Protein AF-A0A0F9EIT4-F1 (afdb_monomer)

Radius of gyration: 19.66 Å; Cα contacts (8 Å, |Δi|>4): 154; chains: 1; bounding box: 43×25×50 Å

Solvent-accessible surface area (backbone atoms only — not comparable to full-atom values): 7378 Å² total; per-residue (Å²): 103,79,48,79,44,71,57,51,81,89,47,45,63,63,52,50,52,56,45,39,74,76,37,73,87,58,81,82,74,60,67,91,39,22,34,28,38,33,44,77,91,39,80,77,47,73,48,62,52,83,81,71,63,56,52,66,72,93,77,68,91,81,77,49,70,63,61,50,51,54,53,50,54,50,53,51,60,76,45,63,90,47,58,58,42,36,37,49,40,50,65,91,41,62,66,59,53,51,46,44,34,67,76,69,66,39,73,62,50,84,48,92,74,30,30,40,29,69,50,76,58,136

pLDDT: mean 77.8, std 11.03, range [49.44, 94.0]

Organism: NCBI:txid412755

Mean predicted aligned error: 13.13 Å

Secondary structure (DSSP, 8-state):
-EEEEEPPGGGHHHHHHHHHHH-TTSPPP-TTTEEEEEETTEEEEEEE-----EEE----SS--HHHHHHHHHHHHHHTTT-SEEEEEEETT-HHHHHHHHHHS-PPEEEETTEEEEEEE--

Nearest PDB structures (foldseek):
  9f1c-assembly1_DC  TM=3.715E-01  e=1.553E-03  Homo sapiens
  6c9m-assembly2_D  TM=3.299E-01  e=1.657E-03  Homo sapiens
  2oh1-assembly3_C  TM=4.181E-01  e=1.235E-02  Listeria monocytogenes serotype 4b str. F2365
  4zbp-assembly2_C-2  TM=6.527E-01  e=2.599E-01  Arabidopsis thaliana
  1xeb-assembly6_F  TM=3.443E-01  e=1.406E-02  Pseudomonas aeruginosa

Sequence (122 aa):
MVSFRRIKPEEIKQASDKFTEKYPWASQPNWLGVVVKVKDGEILGLYDLQVRATIGNLVNFDNSPVTVCELAAHADSQLINYKEYEYIVPNQNPSMQRFLEKHYGLVGEEEVPHKIFVMKRD

Foldseek 3Di:
DKDKDQDDPVCQVVVQVVCCVVCVPDDDAPSVQKIFIDDPRDTPDIDRDPPQLEDEDPDDPVPDPVSSVVSVVVSCVVCVPPQKHKYWAFPVCVVVVVCCCPVVVWDWDDDPRTTMTMDGDD

Structure (mmCIF, N/CA/C/O backbone):
data_AF-A0A0F9EIT4-F1
#
_entry.id   AF-A0A0F9EIT4-F1
#
loop_
_atom_site.group_PDB
_atom_site.id
_atom_site.type_symbol
_atom_site.label_atom_id
_atom_site.label_alt_id
_atom_site.label_comp_id
_atom_site.label_asym_id
_atom_site.label_entity_id
_atom_site.label_seq_id
_atom_site.pdbx_PDB_ins_code
_atom_site.Cartn_x
_atom_site.Cartn_y
_atom_site.Cartn_z
_atom_site.occupancy
_atom_site.B_iso_or_equiv
_atom_site.auth_seq_id
_atom_site.auth_comp_id
_atom_site.auth_asym_id
_atom_site.auth_atom_id
_atom_site.pdbx_PDB_model_num
ATOM 1 N N . MET A 1 1 ? -25.239 -5.336 21.959 1.00 75.06 1 MET A N 1
ATOM 2 C CA . MET A 1 1 ? -25.054 -5.757 20.544 1.00 75.06 1 MET A CA 1
ATOM 3 C C . MET A 1 1 ? -23.572 -5.715 20.191 1.00 75.06 1 MET A C 1
ATOM 5 O O . MET A 1 1 ? -22.915 -4.753 20.573 1.00 75.06 1 MET A O 1
ATOM 9 N N . VAL A 1 2 ? -23.042 -6.744 19.516 1.00 82.06 2 VAL A N 1
ATOM 10 C CA . VAL A 1 2 ? -21.644 -6.770 19.038 1.00 82.06 2 VAL A CA 1
ATOM 11 C C . VAL A 1 2 ? -21.603 -6.287 17.590 1.00 82.06 2 VAL A C 1
ATOM 13 O O . VAL A 1 2 ? -22.366 -6.785 16.769 1.00 82.06 2 VAL A O 1
ATOM 16 N N . SER A 1 3 ? -20.713 -5.350 17.270 1.00 86.88 3 SER A N 1
ATOM 17 C CA . SER A 1 3 ? -20.525 -4.842 15.906 1.00 86.88 3 SER A CA 1
ATOM 18 C C . SER A 1 3 ? -19.052 -4.604 15.592 1.00 86.88 3 SER A C 1
ATOM 20 O O . SER A 1 3 ? -18.303 -4.160 16.464 1.00 86.88 3 SER A O 1
ATOM 22 N N . PHE A 1 4 ? -18.668 -4.825 14.337 1.00 89.31 4 PHE A N 1
ATOM 23 C CA . PHE A 1 4 ? -17.405 -4.350 13.776 1.00 89.31 4 PHE A CA 1
ATOM 24 C C . PHE A 1 4 ? -17.684 -3.128 12.914 1.00 89.31 4 PHE A C 1
ATOM 26 O O . PHE A 1 4 ? -18.604 -3.144 12.098 1.00 89.31 4 PHE A O 1
ATOM 33 N N . ARG A 1 5 ? -16.912 -2.063 13.102 1.00 90.75 5 ARG A N 1
ATOM 34 C CA . ARG A 1 5 ? -17.049 -0.834 12.313 1.00 90.75 5 ARG A CA 1
ATOM 35 C C . ARG A 1 5 ? -15.774 -0.015 12.363 1.00 90.75 5 ARG A C 1
ATOM 37 O O . ARG A 1 5 ? -14.955 -0.217 13.255 1.00 90.75 5 ARG A O 1
ATOM 44 N N . ARG A 1 6 ? -15.634 0.947 11.451 1.00 90.50 6 ARG A N 1
ATOM 45 C CA . ARG A 1 6 ? -14.573 1.953 11.562 1.00 90.50 6 ARG A CA 1
ATOM 46 C C . ARG A 1 6 ? -14.662 2.675 12.909 1.00 90.50 6 ARG A C 1
ATOM 48 O O . ARG A 1 6 ? -15.764 2.884 13.441 1.00 90.50 6 ARG A O 1
ATOM 55 N N . ILE A 1 7 ? -13.500 2.990 13.472 1.00 92.25 7 ILE A N 1
ATOM 56 C CA . ILE A 1 7 ? -13.413 3.802 14.683 1.00 92.25 7 ILE A CA 1
ATOM 57 C C . ILE A 1 7 ? -14.007 5.184 14.409 1.00 92.25 7 ILE A C 1
ATOM 59 O O . ILE A 1 7 ? -13.846 5.728 13.315 1.00 92.25 7 ILE A O 1
ATOM 63 N N . LYS A 1 8 ? -14.737 5.739 15.377 1.00 93.19 8 LYS A N 1
ATOM 64 C CA . LYS A 1 8 ? -15.222 7.115 15.266 1.00 93.19 8 LYS A CA 1
ATOM 65 C C . LYS A 1 8 ? -14.154 8.093 15.767 1.00 93.19 8 LYS A C 1
ATOM 67 O O . LYS A 1 8 ? -13.395 7.727 16.664 1.00 93.19 8 LYS A O 1
ATOM 72 N N . PRO A 1 9 ? -14.099 9.334 15.259 1.00 92.75 9 PRO A N 1
ATOM 73 C CA . PRO A 1 9 ? -13.115 10.320 15.707 1.00 92.75 9 PRO A CA 1
ATOM 74 C C . PRO A 1 9 ? -13.101 10.538 17.227 1.00 92.75 9 PRO A C 1
ATOM 76 O O . PRO A 1 9 ? -12.035 10.567 17.839 1.00 92.75 9 PRO A O 1
ATOM 79 N N . GLU A 1 10 ? -14.276 10.613 17.855 1.00 93.88 10 GLU A N 1
ATOM 80 C CA . GLU A 1 10 ? -14.430 10.807 19.300 1.00 93.88 10 GLU A CA 1
ATOM 81 C C . GLU A 1 10 ? -13.942 9.615 20.145 1.00 93.88 10 GLU A C 1
ATOM 83 O O . GLU A 1 10 ? -13.692 9.756 21.341 1.00 93.88 10 GLU A O 1
ATOM 88 N N . GLU A 1 11 ? -13.755 8.449 19.526 1.00 93.12 11 GLU A N 1
ATOM 89 C CA . GLU A 1 11 ? -13.308 7.212 20.172 1.00 93.12 11 GLU A CA 1
ATOM 90 C C . GLU A 1 11 ? -11.787 7.019 20.116 1.00 93.12 11 GLU A C 1
ATOM 92 O O . GLU A 1 11 ? -11.241 6.195 20.854 1.00 93.12 11 GLU A O 1
ATOM 97 N N . ILE A 1 12 ? -11.088 7.781 19.263 1.00 94.00 12 ILE A N 1
ATOM 98 C CA . ILE A 1 12 ? -9.649 7.620 19.005 1.00 94.00 12 ILE A CA 1
ATOM 99 C C . ILE A 1 12 ? -8.838 7.794 20.283 1.00 94.00 12 ILE A C 1
ATOM 101 O O . ILE A 1 12 ? -7.975 6.969 20.565 1.00 94.00 12 ILE A 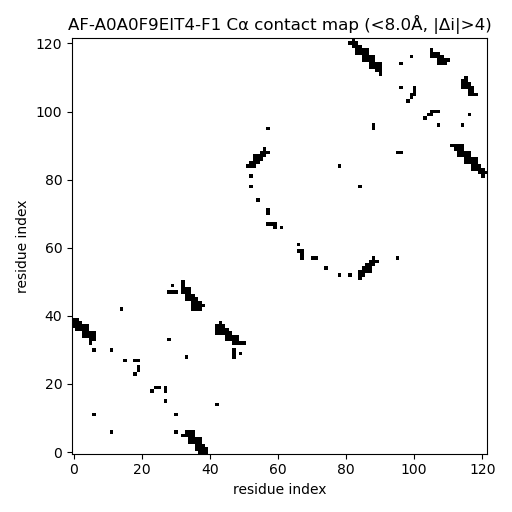O 1
ATOM 105 N N . LYS A 1 13 ? -9.129 8.823 21.089 1.00 93.94 13 LYS A N 1
ATOM 106 C CA . LYS A 1 13 ? -8.384 9.073 22.331 1.00 93.94 13 LYS A CA 1
ATOM 107 C C . LYS A 1 13 ? -8.482 7.880 23.284 1.00 93.94 13 LYS A C 1
ATOM 109 O O . LYS A 1 13 ? -7.466 7.367 23.732 1.00 93.94 13 LYS A O 1
ATOM 114 N N . GLN A 1 14 ? -9.697 7.381 23.517 1.00 92.38 14 GLN A N 1
ATOM 115 C CA . GLN A 1 14 ? -9.919 6.225 24.386 1.00 92.38 14 GLN A CA 1
ATOM 116 C C . GLN A 1 14 ? -9.213 4.966 23.857 1.00 92.38 14 GLN A C 1
ATOM 118 O O . GLN A 1 14 ? -8.646 4.201 24.636 1.00 92.38 14 GLN A O 1
ATOM 123 N N . ALA A 1 15 ? -9.251 4.730 22.543 1.00 91.94 15 ALA A N 1
ATOM 124 C CA . ALA A 1 15 ? -8.581 3.588 21.928 1.00 91.94 15 ALA A CA 1
ATOM 125 C C . ALA A 1 15 ? -7.048 3.712 21.993 1.00 91.94 15 ALA A C 1
ATOM 127 O O . ALA A 1 15 ? -6.377 2.721 22.268 1.00 91.94 15 ALA A O 1
ATOM 128 N N . SER A 1 16 ? -6.516 4.919 21.790 1.00 91.62 16 SER A N 1
ATOM 129 C CA . SER A 1 16 ? -5.095 5.267 21.896 1.00 91.62 16 SER A CA 1
ATOM 130 C C . SER A 1 16 ? -4.568 5.058 23.312 1.00 91.62 16 SER A C 1
ATOM 132 O O . SER A 1 16 ? -3.524 4.432 23.491 1.00 91.62 16 SER A O 1
ATOM 134 N N . ASP A 1 17 ? -5.304 5.516 24.325 1.00 93.38 17 ASP A N 1
ATOM 135 C CA . ASP A 1 17 ? -4.928 5.348 25.731 1.00 93.38 17 ASP A CA 1
ATOM 136 C C . ASP A 1 17 ? -4.873 3.853 26.091 1.00 93.38 17 ASP A C 1
ATOM 138 O O . ASP A 1 17 ? -3.843 3.367 26.558 1.00 93.38 17 ASP A O 1
ATOM 142 N N . LYS A 1 18 ? -5.923 3.087 25.749 1.00 90.44 18 LYS A N 1
ATOM 143 C CA . LYS A 1 18 ? -5.959 1.624 25.944 1.00 90.44 18 LYS A CA 1
ATOM 144 C C . LYS A 1 18 ? -4.847 0.892 25.182 1.00 90.44 18 LYS A C 1
ATOM 146 O O . LYS A 1 18 ? -4.304 -0.094 25.678 1.00 90.44 18 LYS A O 1
ATOM 151 N N . PHE A 1 19 ? -4.531 1.330 23.962 1.00 86.31 19 PHE A N 1
ATOM 152 C CA . PHE A 1 19 ? -3.465 0.745 23.146 1.00 86.31 19 PHE A CA 1
ATOM 153 C C . PHE A 1 19 ? -2.093 1.001 23.771 1.00 86.31 19 PHE A C 1
ATOM 155 O O . PHE A 1 19 ? -1.314 0.067 23.916 1.00 86.31 19 PHE A O 1
ATOM 162 N N . THR A 1 20 ? -1.831 2.237 24.194 1.00 88.31 20 THR A N 1
ATOM 163 C CA . THR A 1 20 ? -0.559 2.654 24.801 1.00 88.31 20 THR A CA 1
ATOM 164 C C . THR A 1 20 ? -0.345 2.002 26.160 1.00 88.31 20 THR A C 1
ATOM 166 O O . THR A 1 20 ? 0.754 1.548 26.452 1.00 88.31 20 THR A O 1
ATOM 169 N N . GLU A 1 21 ? -1.390 1.896 26.982 1.00 88.88 21 GLU A N 1
ATOM 170 C CA . GLU A 1 21 ? -1.324 1.191 28.265 1.00 88.88 21 GLU A CA 1
ATOM 171 C C . GLU A 1 21 ? -0.937 -0.283 28.071 1.00 88.88 21 GLU A C 1
ATOM 173 O O . GLU A 1 21 ? -0.080 -0.812 28.778 1.00 88.88 21 GLU A O 1
ATOM 178 N N . LYS A 1 22 ? -1.533 -0.944 27.072 1.00 82.31 22 LYS A N 1
ATOM 179 C CA . LYS A 1 22 ? -1.276 -2.359 26.786 1.00 82.31 22 LYS A CA 1
ATOM 180 C C . LYS A 1 22 ? 0.044 -2.598 26.041 1.00 82.31 22 LYS A C 1
ATOM 182 O O . LYS A 1 22 ? 0.676 -3.636 26.239 1.00 82.31 22 LYS A O 1
ATOM 187 N N . TYR A 1 23 ? 0.446 -1.663 25.183 1.00 81.19 23 TYR A N 1
ATOM 188 C CA . TYR A 1 23 ? 1.610 -1.748 24.298 1.00 81.19 23 TYR A CA 1
ATOM 189 C C . TYR A 1 23 ? 2.410 -0.429 24.309 1.00 81.19 23 TYR A C 1
ATOM 191 O O . TYR A 1 23 ? 2.487 0.254 23.287 1.00 81.19 23 TYR A O 1
ATOM 199 N N . PRO A 1 24 ? 3.054 -0.060 25.432 1.00 77.38 24 PRO A N 1
ATOM 200 C CA . PRO A 1 24 ? 3.713 1.248 25.585 1.00 77.38 24 PRO A CA 1
ATOM 201 C C . PRO A 1 24 ? 4.923 1.442 24.662 1.00 77.38 24 PRO A C 1
ATOM 203 O O . PRO A 1 24 ? 5.390 2.557 24.456 1.00 77.38 24 PRO A O 1
ATOM 206 N N . TRP A 1 25 ? 5.438 0.344 24.114 1.00 67.06 25 TRP A N 1
ATOM 207 C CA . TRP A 1 25 ? 6.569 0.289 23.193 1.00 67.06 25 TRP A CA 1
ATOM 208 C C . TRP A 1 25 ? 6.153 0.328 21.713 1.00 67.06 25 TRP A C 1
ATOM 210 O O . TRP A 1 25 ? 7.024 0.411 20.849 1.00 67.06 25 TRP A O 1
ATOM 220 N N . ALA A 1 26 ? 4.858 0.225 21.397 1.00 64.81 26 ALA A N 1
ATOM 221 C CA . ALA A 1 26 ? 4.374 0.142 20.022 1.00 64.81 26 ALA A CA 1
ATOM 222 C C . ALA A 1 26 ? 4.051 1.528 19.444 1.00 64.81 26 ALA A C 1
ATOM 224 O O . ALA A 1 26 ? 3.507 2.400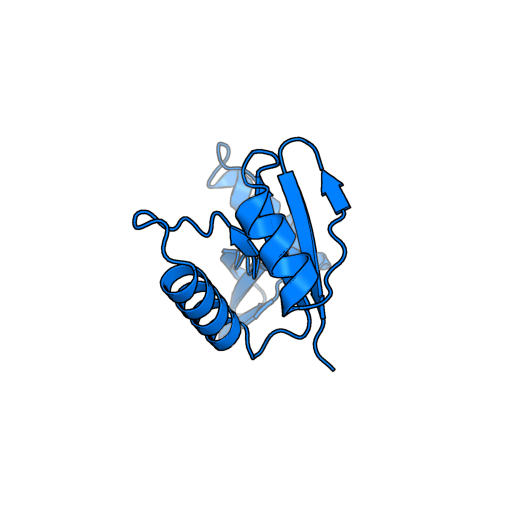 20.123 1.00 64.81 26 ALA A O 1
ATOM 225 N N . SER A 1 27 ? 4.342 1.720 18.156 1.00 80.94 27 SER A N 1
ATOM 226 C CA . SER A 1 27 ? 3.873 2.892 17.413 1.00 80.94 27 SER A CA 1
ATOM 227 C C . SER A 1 27 ? 2.347 2.892 17.312 1.00 80.94 27 SER A C 1
ATOM 229 O O . SER A 1 27 ? 1.723 1.836 17.190 1.00 80.94 27 SER A O 1
ATOM 231 N N . GLN A 1 28 ? 1.749 4.083 17.348 1.00 84.62 28 GLN A N 1
ATOM 232 C CA . GLN A 1 28 ? 0.301 4.232 17.223 1.00 84.62 28 GLN A CA 1
ATOM 233 C C . GLN A 1 28 ? -0.191 3.747 15.847 1.00 84.62 28 GLN A C 1
ATOM 235 O O . GLN A 1 28 ? 0.504 3.957 14.848 1.00 84.62 28 GLN A O 1
ATOM 240 N N . PRO A 1 29 ? -1.381 3.127 15.775 1.00 80.19 29 PRO A N 1
ATOM 241 C CA . PRO A 1 29 ? -1.967 2.698 14.512 1.00 80.19 29 PRO A CA 1
ATOM 242 C C . PRO A 1 29 ? -2.383 3.889 13.635 1.00 80.19 29 PRO A C 1
ATOM 244 O O . PRO A 1 29 ? -2.629 4.996 14.119 1.00 80.19 29 PRO A O 1
ATOM 247 N N . ASN A 1 30 ? -2.534 3.648 12.332 1.00 83.19 30 ASN A N 1
ATOM 248 C CA . ASN A 1 30 ? -3.150 4.593 11.411 1.00 83.19 30 ASN A CA 1
ATOM 249 C C . ASN A 1 30 ? -4.668 4.620 11.627 1.00 83.19 30 ASN A C 1
ATOM 251 O O . ASN A 1 30 ? -5.429 3.869 11.019 1.00 83.19 30 ASN A O 1
ATOM 255 N N . TRP A 1 31 ? -5.123 5.541 12.472 1.00 86.12 31 TRP A N 1
ATOM 256 C CA . TRP A 1 31 ? -6.526 5.663 12.871 1.00 86.12 31 TRP A CA 1
ATOM 257 C C . TRP A 1 31 ? -7.529 5.822 11.714 1.00 86.12 31 TRP A C 1
ATOM 259 O O . TRP A 1 31 ? -8.706 5.523 11.906 1.00 86.12 31 TRP A O 1
ATOM 269 N N . LEU A 1 32 ? -7.091 6.217 10.510 1.00 80.00 32 LEU A N 1
ATOM 270 C CA . LEU A 1 32 ? -7.948 6.314 9.319 1.00 80.00 32 LEU A CA 1
ATOM 271 C C . LEU A 1 32 ? -8.419 4.941 8.802 1.00 80.00 32 LEU A C 1
ATOM 273 O O . LEU A 1 32 ? -9.511 4.839 8.238 1.00 80.00 32 LEU A O 1
ATOM 277 N N . GLY A 1 33 ? -7.609 3.894 8.996 1.00 75.94 33 GLY A N 1
ATOM 278 C CA . GLY A 1 33 ? -7.877 2.513 8.571 1.00 75.94 33 GLY A CA 1
ATOM 279 C C . GLY A 1 33 ? -8.375 1.598 9.692 1.00 75.94 33 GLY A C 1
ATOM 280 O O . GLY A 1 33 ? -8.642 0.418 9.457 1.00 75.94 33 GLY A O 1
ATOM 281 N N . VAL A 1 34 ? -8.509 2.119 10.916 1.00 83.44 34 VAL A N 1
ATOM 282 C CA . VAL A 1 34 ? -8.803 1.300 12.094 1.00 83.44 34 VAL A CA 1
ATOM 283 C C . VAL A 1 34 ? -10.271 0.884 12.152 1.00 83.44 34 VAL A C 1
ATOM 285 O O . VAL A 1 34 ? -11.196 1.702 12.146 1.00 83.44 34 VAL A O 1
ATOM 288 N N . VAL A 1 35 ? -10.483 -0.420 12.295 1.00 86.50 35 VAL A N 1
ATOM 289 C CA . VAL A 1 35 ? -11.770 -1.037 12.608 1.00 86.50 35 VAL A CA 1
ATOM 290 C C . VAL A 1 35 ? -11.754 -1.504 14.056 1.00 86.50 35 VAL A C 1
ATOM 292 O O . VAL A 1 35 ? -10.816 -2.151 14.515 1.00 86.50 35 VAL A O 1
ATOM 295 N N . VAL A 1 36 ? -12.827 -1.200 14.778 1.00 90.56 36 VAL A N 1
ATOM 296 C CA . VAL A 1 36 ? -13.030 -1.569 16.178 1.00 90.56 36 VAL A CA 1
ATOM 297 C C . VAL A 1 36 ? -14.116 -2.626 16.318 1.00 90.56 36 VAL A C 1
ATOM 299 O O . VAL A 1 36 ? -15.140 -2.598 15.628 1.00 90.56 36 VAL A O 1
ATOM 302 N N . LYS A 1 37 ? -13.910 -3.544 17.263 1.00 91.69 37 LYS A N 1
ATOM 303 C CA . LYS A 1 37 ? -14.953 -4.422 17.795 1.00 91.69 37 LYS A CA 1
ATOM 304 C C . LYS A 1 37 ? -15.601 -3.726 18.983 1.00 91.69 37 LYS A C 1
ATOM 306 O O . LYS A 1 37 ? -14.938 -3.488 19.993 1.00 91.69 37 LYS A O 1
ATOM 311 N N . VAL A 1 38 ? -16.896 -3.456 18.876 1.00 91.62 38 VAL A N 1
ATOM 312 C CA . VAL A 1 38 ? -17.676 -2.786 19.921 1.00 91.62 38 VAL A CA 1
ATOM 313 C C . VAL A 1 38 ? -18.733 -3.730 20.462 1.00 91.62 38 VAL A C 1
ATOM 315 O O . VAL A 1 38 ? -19.416 -4.402 19.687 1.00 91.62 38 VAL A O 1
ATOM 318 N N . LYS A 1 39 ? -18.874 -3.776 21.785 1.00 90.44 39 LYS A N 1
ATOM 319 C CA . LYS A 1 39 ? -19.964 -4.470 22.468 1.00 90.44 39 LYS A CA 1
ATOM 320 C C . LYS A 1 39 ? -20.532 -3.544 23.533 1.00 90.44 39 LYS A C 1
ATOM 322 O O . LYS A 1 39 ? -19.789 -3.057 24.370 1.00 90.44 39 LYS A O 1
ATOM 327 N N . ASP A 1 40 ? -21.838 -3.304 23.464 1.00 90.75 40 ASP A N 1
ATOM 328 C CA . ASP A 1 40 ? -22.582 -2.540 24.477 1.00 90.75 40 ASP A CA 1
ATOM 329 C C . ASP A 1 40 ? -21.993 -1.135 24.737 1.00 90.75 40 ASP A C 1
ATOM 331 O O . ASP A 1 40 ? -21.992 -0.634 25.851 1.00 90.75 40 ASP A O 1
ATOM 335 N N . GLY A 1 41 ? -21.490 -0.494 23.674 1.00 85.69 41 GLY A N 1
ATOM 336 C CA . GLY A 1 41 ? -20.876 0.839 23.726 1.00 85.69 41 GLY A CA 1
ATOM 337 C C . GLY A 1 41 ? -19.371 0.842 24.006 1.00 85.69 41 GLY A C 1
ATOM 338 O O . GLY A 1 41 ? -18.734 1.874 23.830 1.00 85.69 41 GLY A O 1
ATOM 339 N N . GLU A 1 42 ? -18.774 -0.299 24.356 1.00 87.88 42 GLU A N 1
ATOM 340 C CA . GLU A 1 42 ? -17.356 -0.388 24.702 1.00 87.88 42 GLU A CA 1
ATOM 341 C C . GLU A 1 42 ? -16.496 -0.971 23.579 1.00 87.88 42 GLU A C 1
ATOM 343 O O . GLU A 1 42 ? -16.834 -1.986 22.963 1.00 87.88 42 GLU A O 1
ATOM 348 N N . ILE A 1 43 ? -15.329 -0.362 23.354 1.00 89.62 43 ILE A N 1
ATOM 349 C CA . ILE A 1 43 ? -14.292 -0.889 22.460 1.00 89.62 43 ILE A CA 1
ATOM 350 C C . ILE A 1 43 ? -13.573 -2.041 23.161 1.00 89.62 43 ILE A C 1
ATOM 352 O O . ILE A 1 43 ? -12.891 -1.836 24.171 1.00 89.62 43 ILE A O 1
ATOM 356 N N . LEU A 1 44 ? -13.705 -3.238 22.589 1.00 84.88 44 LEU A N 1
ATOM 357 C CA . LEU A 1 44 ? -13.083 -4.470 23.080 1.00 84.88 44 LEU A CA 1
ATOM 358 C C . LEU A 1 44 ? -11.772 -4.812 22.363 1.00 84.88 44 LEU A C 1
ATOM 360 O O . LEU A 1 44 ? -10.986 -5.618 22.855 1.00 84.88 44 LEU A O 1
ATOM 364 N N . GLY A 1 45 ? -11.551 -4.246 21.180 1.00 78.62 45 GLY A N 1
ATOM 365 C CA . GLY A 1 45 ? -10.365 -4.498 20.373 1.00 78.62 45 GLY A CA 1
ATOM 366 C C . GLY A 1 45 ? -10.401 -3.709 19.075 1.00 78.62 45 GLY A C 1
ATOM 367 O O . GLY A 1 45 ? -11.452 -3.204 18.677 1.00 78.62 45 GLY A O 1
ATOM 368 N N . LEU A 1 46 ? -9.248 -3.612 18.426 1.00 88.62 46 LEU A N 1
ATOM 369 C CA . LEU A 1 46 ? -9.071 -2.885 17.179 1.00 88.62 46 LEU A CA 1
ATOM 370 C C . LEU A 1 46 ? -8.125 -3.643 16.250 1.00 88.62 46 LEU A C 1
ATOM 372 O O . LEU A 1 46 ? -7.296 -4.423 16.719 1.00 88.62 46 LEU A O 1
ATOM 376 N N . TYR A 1 47 ? -8.242 -3.392 14.953 1.00 67.88 47 TYR A N 1
ATOM 377 C CA . TYR A 1 47 ? -7.202 -3.679 13.975 1.00 67.88 47 TYR A CA 1
ATOM 378 C C . TYR A 1 47 ? -7.058 -2.477 13.045 1.00 67.88 47 TYR A C 1
ATOM 380 O O . TYR A 1 47 ? -8.052 -1.858 12.675 1.00 67.88 47 TYR A O 1
ATOM 388 N N . ASP A 1 48 ? -5.822 -2.138 12.698 1.00 71.69 48 ASP A N 1
ATOM 389 C CA . ASP A 1 48 ? -5.512 -1.148 11.671 1.00 71.69 48 ASP A CA 1
ATOM 390 C C . ASP A 1 48 ? -5.401 -1.862 10.326 1.00 71.69 48 ASP A C 1
ATOM 392 O O . ASP A 1 48 ? -4.519 -2.703 10.141 1.00 71.69 48 ASP A O 1
ATOM 396 N N . LEU A 1 49 ? -6.318 -1.564 9.405 1.00 54.72 49 LEU A N 1
ATOM 397 C CA . LEU A 1 49 ? -6.212 -2.018 8.029 1.00 54.72 49 LEU A CA 1
ATOM 398 C C . LEU A 1 49 ? -5.567 -0.910 7.196 1.00 54.72 49 LEU A C 1
ATOM 400 O O . LEU A 1 49 ? -6.244 -0.035 6.651 1.00 54.72 49 LEU A O 1
ATOM 404 N N . GLN A 1 50 ? -4.248 -0.980 7.057 1.00 56.31 50 GLN A N 1
ATOM 405 C CA . GLN A 1 50 ? -3.524 -0.117 6.133 1.00 56.31 50 GLN A CA 1
ATOM 406 C C . GLN A 1 50 ? -3.686 -0.653 4.714 1.00 56.31 50 GLN A C 1
ATOM 408 O O . GLN A 1 50 ? -2.915 -1.491 4.254 1.00 56.31 50 GLN A O 1
ATOM 413 N N . VAL A 1 51 ? -4.704 -0.168 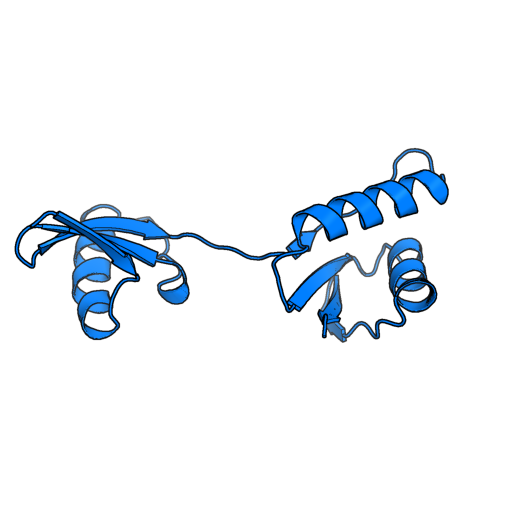4.006 1.00 52.50 51 VAL A N 1
ATOM 414 C CA . VAL A 1 51 ? -4.831 -0.413 2.568 1.00 52.50 51 VAL A CA 1
ATOM 415 C C . VAL A 1 51 ? -4.101 0.697 1.828 1.00 52.50 51 VAL A C 1
ATOM 417 O O . VAL A 1 51 ? -4.699 1.669 1.378 1.00 52.50 51 VAL A O 1
ATOM 420 N N . ARG A 1 52 ? -2.779 0.570 1.728 1.00 49.44 52 ARG A N 1
ATOM 421 C CA . ARG A 1 52 ? -2.037 1.246 0.668 1.00 49.44 52 ARG A CA 1
ATOM 422 C C . ARG A 1 52 ? -2.094 0.329 -0.542 1.00 49.44 52 ARG A C 1
ATOM 424 O O . ARG A 1 52 ? -1.431 -0.704 -0.564 1.00 49.44 52 ARG A O 1
ATOM 431 N N . ALA A 1 53 ? -2.918 0.675 -1.527 1.00 52.59 53 ALA A N 1
ATOM 432 C CA . ALA A 1 53 ? -2.807 0.089 -2.856 1.00 52.59 53 ALA A CA 1
ATOM 433 C C . ALA A 1 53 ? -1.545 0.670 -3.511 1.00 52.59 53 ALA A C 1
ATOM 435 O O . ALA A 1 53 ? -1.608 1.554 -4.357 1.00 52.59 53 ALA A O 1
ATOM 436 N N . THR A 1 54 ? -0.386 0.242 -3.024 1.00 53.12 54 THR A N 1
ATOM 437 C CA . THR A 1 54 ? 0.918 0.666 -3.523 1.00 53.12 54 THR A CA 1
ATOM 438 C C . THR A 1 54 ? 1.579 -0.527 -4.173 1.00 53.12 54 THR A C 1
ATOM 440 O O . THR A 1 54 ? 1.807 -1.545 -3.514 1.00 53.12 54 THR A O 1
ATOM 443 N N . ILE A 1 55 ? 1.928 -0.396 -5.445 1.00 55.72 55 ILE A N 1
ATOM 444 C CA . ILE A 1 55 ? 2.809 -1.352 -6.108 1.00 55.72 55 ILE A CA 1
ATOM 445 C C . ILE A 1 55 ? 4.237 -0.875 -5.837 1.00 55.72 55 ILE A C 1
ATOM 447 O O . ILE A 1 55 ? 4.732 0.061 -6.466 1.00 55.72 55 ILE A O 1
ATOM 451 N N . GLY A 1 56 ? 4.881 -1.489 -4.844 1.00 53.22 56 GLY A N 1
ATOM 452 C CA . GLY A 1 56 ? 6.295 -1.275 -4.542 1.00 53.22 56 GLY A CA 1
ATOM 453 C C . GLY A 1 56 ? 7.175 -2.315 -5.238 1.00 53.22 56 GLY A C 1
ATOM 454 O O . GLY A 1 56 ? 6.853 -3.499 -5.213 1.00 53.22 56 GLY A O 1
ATOM 455 N N . ASN A 1 57 ? 8.299 -1.876 -5.818 1.00 55.97 57 ASN A N 1
ATOM 456 C CA . ASN A 1 57 ? 9.359 -2.727 -6.385 1.00 55.97 57 ASN A CA 1
ATOM 457 C C . ASN A 1 57 ? 8.878 -3.797 -7.383 1.00 55.97 57 ASN A C 1
ATOM 459 O O . ASN A 1 57 ? 9.043 -4.996 -7.156 1.00 55.97 57 ASN A O 1
ATOM 463 N N . LEU A 1 58 ? 8.361 -3.372 -8.538 1.00 59.25 58 LEU A N 1
ATOM 464 C CA . LEU A 1 58 ? 8.185 -4.284 -9.670 1.00 59.25 58 LEU A CA 1
ATOM 465 C C . LEU A 1 58 ? 9.564 -4.558 -10.296 1.00 59.25 58 LEU A C 1
ATOM 467 O O . LEU A 1 58 ? 10.107 -3.745 -11.049 1.00 59.25 58 LEU A O 1
ATOM 471 N N . VAL A 1 59 ? 10.160 -5.684 -9.903 1.00 56.44 59 VAL A N 1
ATOM 472 C CA . VAL A 1 59 ? 11.477 -6.144 -10.355 1.00 56.44 59 VAL A CA 1
ATOM 473 C C . VAL A 1 59 ? 11.280 -7.296 -11.321 1.00 56.44 59 VAL A C 1
ATOM 475 O O . VAL A 1 59 ? 10.627 -8.284 -10.996 1.00 56.44 59 VAL A O 1
ATOM 478 N N . ASN A 1 60 ? 11.887 -7.181 -12.496 1.00 59.72 60 ASN A N 1
ATOM 479 C CA . ASN A 1 60 ? 12.033 -8.301 -13.401 1.00 59.72 60 ASN A CA 1
ATOM 480 C C . ASN A 1 60 ? 13.491 -8.790 -13.389 1.00 59.72 60 ASN A C 1
ATOM 482 O O . ASN A 1 60 ? 14.405 -8.010 -13.647 1.00 59.72 60 ASN A O 1
ATOM 486 N N . PHE A 1 61 ? 13.694 -10.078 -13.111 1.00 63.88 61 PHE A N 1
ATOM 487 C CA . PHE A 1 61 ? 15.007 -10.719 -13.062 1.00 63.88 61 PHE A CA 1
ATOM 488 C C . PHE A 1 61 ? 15.500 -11.243 -14.419 1.00 63.88 61 PHE A C 1
ATOM 490 O O . PHE A 1 61 ? 16.696 -11.474 -14.573 1.00 63.88 61 PHE A O 1
ATOM 497 N N . ASP A 1 62 ? 14.611 -11.428 -15.401 1.00 64.56 62 ASP A N 1
ATOM 498 C CA . ASP A 1 62 ? 14.940 -12.017 -16.709 1.00 64.56 62 ASP A CA 1
ATOM 499 C C . ASP A 1 62 ? 15.203 -10.968 -17.812 1.00 64.56 62 ASP A C 1
ATOM 501 O O . ASP A 1 62 ? 15.511 -11.321 -18.950 1.00 64.56 62 ASP A O 1
ATOM 505 N N . ASN A 1 63 ? 15.113 -9.672 -17.479 1.00 62.53 63 ASN A N 1
ATOM 506 C CA . ASN A 1 63 ? 15.221 -8.528 -18.399 1.00 62.53 63 ASN A CA 1
ATOM 507 C C . ASN A 1 63 ? 14.231 -8.537 -19.590 1.00 62.53 63 ASN A C 1
ATOM 509 O O . ASN A 1 63 ? 14.369 -7.731 -20.512 1.00 62.53 63 ASN A O 1
ATOM 513 N N . SER A 1 64 ? 13.210 -9.395 -19.580 1.00 71.19 64 SER A N 1
ATOM 514 C CA . SER A 1 64 ? 12.141 -9.448 -20.578 1.00 71.19 64 SER A CA 1
ATOM 515 C C . SER A 1 64 ? 11.135 -8.298 -20.409 1.00 71.19 64 SER A C 1
ATOM 517 O O . SER A 1 64 ? 10.521 -8.139 -19.349 1.00 71.19 64 SER A O 1
ATOM 519 N N . PRO A 1 65 ? 10.864 -7.504 -21.458 1.00 68.25 65 PRO A N 1
ATOM 520 C CA . PRO A 1 65 ? 9.794 -6.511 -21.407 1.00 68.25 65 PRO A CA 1
ATOM 521 C C . PRO A 1 65 ? 8.410 -7.163 -21.249 1.00 68.25 65 PRO A C 1
ATOM 523 O O . PRO A 1 65 ? 7.521 -6.556 -20.662 1.00 68.25 65 PRO A O 1
ATOM 526 N N . VAL A 1 66 ? 8.236 -8.406 -21.717 1.00 74.00 66 VAL A N 1
ATOM 527 C CA . VAL A 1 66 ? 6.970 -9.149 -21.600 1.00 74.00 66 VAL A CA 1
ATOM 528 C C . VAL A 1 66 ? 6.661 -9.453 -20.136 1.00 74.00 66 VAL A C 1
ATOM 530 O O . VAL A 1 66 ? 5.567 -9.146 -19.675 1.00 74.00 66 VAL A O 1
ATOM 533 N N . THR A 1 67 ? 7.649 -9.942 -19.383 1.00 69.88 67 THR A N 1
ATOM 534 C CA . THR A 1 67 ? 7.509 -10.239 -17.949 1.00 69.88 67 THR A CA 1
ATOM 535 C C . THR A 1 67 ? 7.130 -8.983 -17.154 1.00 69.88 67 THR A C 1
ATOM 537 O O . THR A 1 67 ? 6.301 -9.039 -16.250 1.00 69.88 67 THR A O 1
ATOM 540 N N . VAL A 1 68 ? 7.669 -7.812 -17.519 1.00 69.44 68 VAL A N 1
ATOM 541 C CA . VAL A 1 68 ? 7.288 -6.528 -16.898 1.00 69.44 68 VAL A CA 1
ATOM 542 C C . VAL A 1 68 ? 5.821 -6.183 -17.174 1.00 69.44 68 VAL A C 1
ATOM 544 O O . VAL A 1 68 ? 5.104 -5.808 -16.246 1.00 69.44 68 VAL A O 1
ATOM 547 N N . CYS A 1 69 ? 5.363 -6.337 -18.419 1.00 70.50 69 CYS A N 1
ATOM 548 C CA . CYS A 1 69 ? 3.972 -6.080 -18.793 1.00 70.50 69 CYS A CA 1
ATOM 549 C C . CYS A 1 69 ? 2.996 -7.015 -18.068 1.00 70.50 69 CYS A C 1
ATOM 551 O O . CYS A 1 69 ? 1.965 -6.559 -17.583 1.00 70.50 69 CYS A O 1
ATOM 553 N N . GLU A 1 70 ? 3.314 -8.307 -17.967 1.00 73.06 70 GLU A N 1
ATOM 554 C CA . GLU A 1 70 ? 2.466 -9.292 -17.284 1.00 73.06 70 GLU A CA 1
ATOM 555 C C . GLU A 1 70 ? 2.355 -9.009 -15.782 1.00 73.06 70 GLU A C 1
ATOM 557 O O . GLU A 1 70 ? 1.257 -9.048 -15.224 1.00 73.06 70 GLU A O 1
ATOM 562 N N . LEU A 1 71 ? 3.470 -8.657 -15.132 1.00 71.12 71 LEU A N 1
ATOM 563 C CA . LEU A 1 71 ? 3.481 -8.273 -13.719 1.00 71.12 71 LEU A CA 1
ATOM 564 C C . LEU A 1 71 ? 2.661 -7.000 -13.471 1.00 71.12 71 LEU A C 1
ATOM 566 O O . LEU A 1 71 ? 1.904 -6.942 -12.501 1.00 71.12 71 LEU A O 1
ATOM 570 N N . ALA A 1 72 ? 2.773 -6.003 -14.354 1.00 71.62 72 ALA A 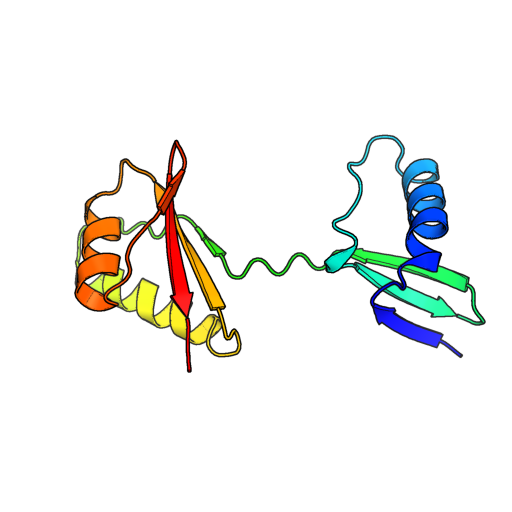N 1
ATOM 571 C CA . ALA A 1 72 ? 2.001 -4.767 -14.257 1.00 71.62 72 ALA A CA 1
ATOM 572 C C . ALA A 1 72 ? 0.499 -5.021 -14.468 1.00 71.62 72 ALA A C 1
ATOM 574 O O . ALA A 1 72 ? -0.311 -4.636 -13.628 1.00 71.62 72 ALA A O 1
ATOM 575 N N . ALA A 1 73 ? 0.129 -5.761 -15.518 1.00 74.06 73 ALA A N 1
ATOM 576 C CA . ALA A 1 73 ? -1.259 -6.123 -15.804 1.00 74.06 73 ALA A CA 1
ATOM 577 C C . ALA A 1 73 ? -1.891 -6.961 -14.67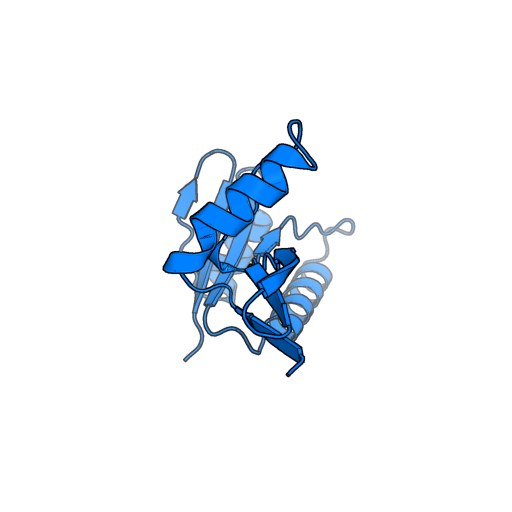9 1.00 74.06 73 ALA A C 1
ATOM 579 O O . ALA A 1 73 ? -3.053 -6.759 -14.316 1.00 74.06 73 ALA A O 1
ATOM 580 N N . HIS A 1 74 ? -1.131 -7.886 -14.087 1.00 71.88 74 HIS A N 1
ATOM 581 C CA . HIS A 1 74 ? -1.607 -8.640 -12.936 1.00 71.88 74 HIS A CA 1
ATOM 582 C C . HIS A 1 74 ? -1.836 -7.727 -11.726 1.00 71.88 74 HIS A C 1
ATOM 584 O O . HIS A 1 74 ? -2.915 -7.778 -11.133 1.00 71.88 74 HIS A O 1
ATOM 590 N N . ALA A 1 75 ? -0.878 -6.860 -11.386 1.00 68.81 75 ALA A N 1
ATOM 591 C CA . ALA A 1 75 ? -1.024 -5.921 -10.277 1.00 68.81 75 ALA A CA 1
ATOM 592 C C . ALA A 1 75 ? -2.236 -4.987 -10.475 1.00 68.81 75 ALA A C 1
ATOM 594 O O . ALA A 1 75 ? -3.046 -4.810 -9.565 1.00 68.81 75 ALA A O 1
ATOM 595 N N . ASP A 1 76 ? -2.446 -4.507 -11.698 1.00 71.12 76 ASP A N 1
ATOM 596 C CA . ASP A 1 76 ? -3.602 -3.696 -12.084 1.00 71.12 76 ASP A CA 1
ATOM 597 C C . ASP A 1 76 ? -4.938 -4.412 -11.903 1.00 71.12 76 ASP A C 1
ATOM 599 O O . ASP A 1 76 ? -5.934 -3.772 -11.550 1.00 71.12 76 ASP A O 1
ATOM 603 N N . SER A 1 77 ? -4.977 -5.725 -12.154 1.00 72.25 77 SER A N 1
ATOM 604 C CA . SER A 1 77 ? -6.177 -6.542 -11.954 1.00 72.25 77 SER A CA 1
ATOM 605 C C . SER A 1 77 ? -6.535 -6.677 -10.474 1.00 72.25 77 SER A C 1
ATOM 607 O O . SER A 1 77 ? -7.712 -6.650 -10.121 1.00 72.25 77 SER A O 1
ATOM 609 N N . GLN A 1 78 ? -5.532 -6.758 -9.592 1.00 71.88 78 GLN A N 1
ATOM 610 C CA . GLN A 1 78 ? -5.748 -6.833 -8.143 1.00 71.88 78 GLN A CA 1
ATOM 611 C C . GLN A 1 78 ? -6.242 -5.500 -7.578 1.00 71.88 78 GLN A C 1
ATOM 613 O O . GLN A 1 78 ? -6.975 -5.465 -6.588 1.00 71.88 78 GLN A O 1
ATOM 618 N N . LEU A 1 79 ? -5.873 -4.401 -8.237 1.00 70.44 79 LEU A N 1
ATOM 619 C CA . LEU A 1 79 ? -6.246 -3.051 -7.842 1.00 70.44 79 LEU A CA 1
ATOM 620 C C . LEU A 1 79 ? -7.472 -2.514 -8.595 1.00 70.44 79 LEU A C 1
ATOM 622 O O . LEU A 1 79 ? -7.792 -1.334 -8.488 1.00 70.44 79 LEU A O 1
ATOM 626 N N . ILE A 1 80 ? -8.213 -3.373 -9.304 1.00 70.69 80 ILE A N 1
ATOM 627 C CA . ILE A 1 80 ? -9.338 -2.943 -10.147 1.00 70.69 80 ILE A CA 1
ATOM 628 C C . ILE A 1 80 ? -10.468 -2.238 -9.400 1.00 70.69 80 ILE A C 1
ATOM 630 O O . ILE A 1 80 ? -11.147 -1.392 -9.972 1.00 70.69 80 ILE A O 1
ATOM 634 N N . ASN A 1 81 ? -10.639 -2.547 -8.116 1.00 72.06 81 ASN A N 1
ATOM 635 C CA . ASN A 1 81 ? -11.671 -1.942 -7.278 1.00 72.06 81 ASN A CA 1
ATOM 636 C C . ASN A 1 81 ? -11.247 -0.591 -6.670 1.00 72.06 81 ASN A C 1
ATOM 638 O O . ASN A 1 81 ? -12.044 0.030 -5.965 1.00 72.06 81 ASN A O 1
ATOM 642 N N . TYR A 1 82 ? -10.012 -0.138 -6.909 1.00 69.81 82 TYR A N 1
ATOM 643 C CA . TYR A 1 82 ? -9.516 1.151 -6.436 1.00 69.81 82 TYR A CA 1
ATOM 644 C C . TYR A 1 82 ? -9.641 2.194 -7.546 1.00 69.81 82 TYR A C 1
ATOM 646 O O . TYR A 1 82 ? -9.200 1.982 -8.674 1.00 69.81 82 TYR A O 1
ATOM 654 N N . LYS A 1 83 ? -10.229 3.347 -7.205 1.00 76.62 83 LYS A N 1
ATOM 655 C CA . LYS A 1 83 ? -10.314 4.509 -8.107 1.00 76.62 83 LYS A CA 1
ATOM 656 C C . LYS A 1 83 ? -8.950 5.152 -8.365 1.00 76.62 83 LYS A C 1
ATOM 658 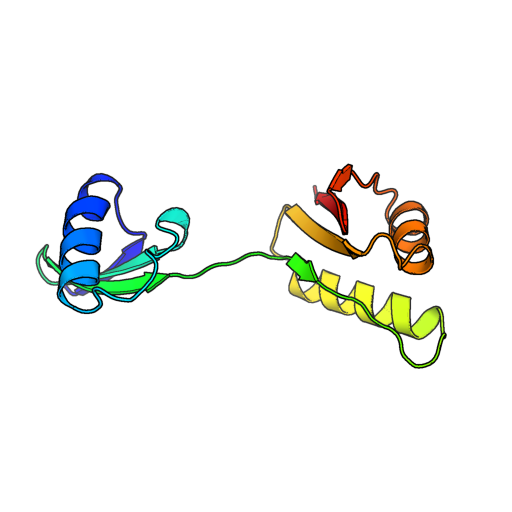O O . LYS A 1 83 ? -8.756 5.795 -9.391 1.00 76.62 83 LYS A O 1
ATOM 663 N N . GLU A 1 84 ? -8.029 4.977 -7.423 1.00 77.38 84 GLU A N 1
ATOM 664 C CA . GLU A 1 84 ? -6.687 5.543 -7.453 1.00 77.38 84 GLU A CA 1
ATOM 665 C C . GLU A 1 84 ? -5.700 4.583 -6.779 1.00 77.38 84 GLU A C 1
ATOM 667 O O . GLU A 1 84 ? -6.035 3.976 -5.756 1.00 77.38 84 GLU A O 1
ATOM 672 N N . TYR A 1 85 ? -4.509 4.429 -7.357 1.00 75.81 85 TYR A N 1
ATOM 673 C CA . TYR A 1 85 ? -3.394 3.697 -6.752 1.00 75.81 85 TYR A CA 1
ATOM 674 C C . TYR A 1 85 ? -2.041 4.225 -7.238 1.00 75.81 85 TYR A C 1
ATOM 676 O O . TYR A 1 85 ? -1.950 4.900 -8.263 1.00 75.81 85 TYR A O 1
ATOM 684 N N . GLU A 1 86 ? -0.982 3.902 -6.497 1.00 80.38 86 GLU A N 1
ATOM 685 C CA . GLU A 1 86 ? 0.357 4.456 -6.708 1.00 80.38 86 GLU A CA 1
ATOM 686 C C . GLU A 1 86 ? 1.366 3.367 -7.087 1.00 80.38 86 GLU A C 1
ATOM 688 O O . GLU A 1 86 ? 1.432 2.303 -6.461 1.00 80.38 86 GLU A O 1
ATOM 693 N N . TYR A 1 87 ? 2.220 3.663 -8.066 1.00 76.69 87 TYR A N 1
ATOM 694 C CA . TYR A 1 87 ? 3.489 2.963 -8.247 1.00 76.69 87 TYR A CA 1
ATOM 695 C C . TYR A 1 87 ? 4.601 3.768 -7.590 1.00 76.69 87 TYR A C 1
ATOM 697 O O . TYR A 1 87 ? 4.838 4.920 -7.954 1.00 76.69 87 TYR A O 1
ATOM 705 N N . ILE A 1 88 ? 5.332 3.139 -6.672 1.00 78.00 88 ILE A N 1
ATOM 706 C CA . ILE A 1 88 ? 6.509 3.736 -6.037 1.00 78.00 88 ILE A CA 1
ATOM 707 C C . ILE A 1 88 ? 7.739 3.106 -6.688 1.00 78.00 88 ILE A C 1
ATOM 709 O O . ILE A 1 88 ? 8.055 1.936 -6.452 1.00 78.00 88 ILE A O 1
ATOM 713 N N . VAL A 1 89 ? 8.422 3.867 -7.545 1.00 72.75 89 VAL A N 1
ATOM 714 C CA . VAL A 1 89 ? 9.518 3.361 -8.381 1.00 72.75 89 VAL A CA 1
ATOM 715 C C . VAL A 1 89 ? 10.839 3.998 -7.952 1.00 72.75 89 VAL A C 1
ATOM 717 O O . VAL A 1 89 ? 10.954 5.217 -7.998 1.00 72.75 89 VAL A O 1
ATOM 720 N N . PRO A 1 90 ? 11.878 3.230 -7.580 1.00 73.12 90 PRO A N 1
ATOM 721 C CA . PRO A 1 90 ? 13.189 3.799 -7.264 1.00 73.12 90 PRO A CA 1
ATOM 722 C C . PRO A 1 90 ? 13.759 4.647 -8.411 1.00 73.12 90 PRO A C 1
ATOM 724 O O . PRO A 1 90 ? 13.646 4.267 -9.580 1.00 73.12 90 PRO A O 1
ATOM 727 N N . ASN A 1 91 ? 14.462 5.741 -8.091 1.00 77.06 91 ASN A N 1
ATOM 728 C CA . ASN A 1 91 ? 15.126 6.589 -9.098 1.00 77.06 91 ASN A CA 1
ATOM 729 C C . ASN A 1 91 ? 16.161 5.826 -9.941 1.00 77.06 91 ASN A C 1
ATOM 731 O O . ASN A 1 91 ? 16.446 6.179 -11.082 1.00 77.06 91 ASN A O 1
ATOM 735 N N . GLN A 1 92 ? 16.680 4.726 -9.398 1.00 75.00 92 GLN A N 1
ATOM 736 C CA . GLN A 1 92 ? 17.639 3.839 -10.053 1.00 75.00 92 GLN A CA 1
ATOM 737 C C . GLN A 1 92 ? 16.995 2.867 -11.059 1.00 75.00 92 GLN A C 1
ATOM 739 O O . GLN A 1 92 ? 17.718 2.123 -11.717 1.00 75.00 92 GLN A O 1
ATOM 744 N N . ASN A 1 93 ? 15.663 2.863 -11.212 1.00 69.50 93 ASN A N 1
ATOM 745 C CA . ASN A 1 93 ? 14.949 2.015 -12.172 1.00 69.50 93 ASN A CA 1
ATOM 746 C C . ASN A 1 93 ? 14.309 2.841 -13.310 1.00 69.50 93 ASN A C 1
ATOM 748 O O . ASN A 1 93 ? 13.082 2.897 -13.435 1.00 69.50 93 ASN A O 1
ATOM 752 N N . PRO A 1 94 ? 15.114 3.466 -14.194 1.00 78.81 94 PRO A N 1
ATOM 753 C CA . PRO A 1 94 ? 14.596 4.283 -15.291 1.00 78.81 94 PRO A CA 1
ATOM 754 C C . PRO A 1 94 ? 13.837 3.456 -16.340 1.00 78.81 94 PRO A C 1
ATOM 756 O O . PRO A 1 94 ? 13.099 4.012 -17.149 1.00 78.81 94 PRO A O 1
ATOM 759 N N . SER A 1 95 ? 14.017 2.130 -16.359 1.00 75.19 95 SER A N 1
ATOM 760 C CA . SER A 1 95 ? 13.271 1.236 -17.248 1.00 75.19 95 SER A CA 1
ATOM 761 C C . SER A 1 95 ? 11.788 1.204 -16.878 1.00 75.19 95 SER A C 1
ATOM 763 O O . SER A 1 95 ? 10.941 1.475 -17.728 1.00 75.19 95 SER A O 1
ATOM 765 N N . MET A 1 96 ? 11.483 0.969 -15.597 1.00 74.88 96 MET A N 1
ATOM 766 C CA . MET A 1 96 ? 10.111 0.971 -15.090 1.00 74.88 96 MET A CA 1
ATOM 767 C C . MET A 1 96 ? 9.463 2.355 -15.197 1.00 74.88 96 MET A C 1
ATOM 769 O O . MET A 1 96 ? 8.324 2.461 -15.636 1.00 74.88 96 MET A O 1
ATOM 773 N N . GLN A 1 97 ? 10.201 3.424 -14.878 1.00 81.56 97 GLN A N 1
ATOM 774 C CA . GLN A 1 97 ? 9.691 4.793 -15.027 1.00 81.56 97 GLN A CA 1
ATOM 775 C C . GLN A 1 97 ? 9.241 5.070 -16.468 1.00 81.56 97 GLN A C 1
ATOM 777 O O . GLN A 1 97 ? 8.104 5.472 -16.696 1.00 81.56 97 GLN A O 1
ATOM 782 N N . ARG A 1 98 ? 10.088 4.747 -17.456 1.00 85.62 98 ARG A N 1
ATOM 783 C CA . ARG A 1 98 ? 9.738 4.898 -18.877 1.00 85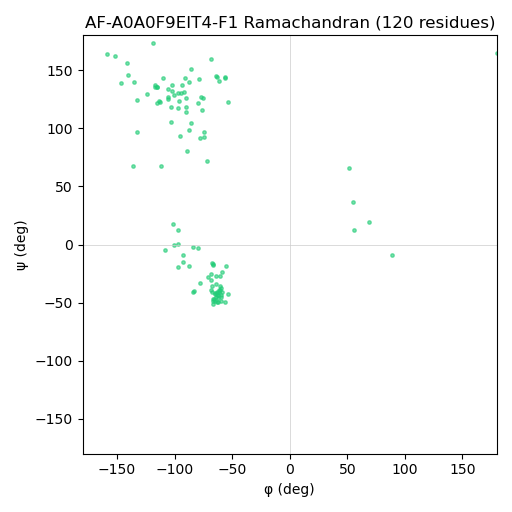.62 98 ARG A CA 1
ATOM 784 C C . ARG A 1 98 ? 8.579 4.005 -19.305 1.00 85.62 98 ARG A C 1
ATOM 786 O O . ARG A 1 98 ? 7.837 4.386 -20.205 1.00 85.62 98 ARG A O 1
ATOM 793 N N . PHE A 1 99 ? 8.453 2.810 -18.728 1.00 83.75 99 PHE A N 1
ATOM 794 C CA . PHE A 1 99 ? 7.324 1.927 -19.005 1.00 83.75 99 PHE A CA 1
ATOM 795 C C . PHE A 1 99 ? 6.010 2.568 -18.545 1.00 83.75 99 PHE A C 1
ATOM 797 O O . PHE A 1 99 ? 5.093 2.678 -19.353 1.00 83.75 99 PHE A O 1
ATOM 804 N N . LEU A 1 100 ? 5.948 3.072 -17.308 1.00 82.38 100 LEU A N 1
ATOM 805 C CA . LEU A 1 100 ? 4.751 3.727 -16.773 1.00 82.38 100 LEU A CA 1
ATOM 806 C C . LEU A 1 100 ? 4.385 4.999 -17.553 1.00 82.38 100 LEU A C 1
ATOM 808 O O . LEU A 1 100 ? 3.221 5.206 -17.889 1.00 82.38 100 LEU A O 1
ATOM 812 N N . GLU A 1 101 ? 5.387 5.800 -17.921 1.00 89.00 101 GLU A N 1
ATOM 813 C CA . GLU A 1 101 ? 5.203 7.010 -18.731 1.00 89.00 101 GLU A CA 1
ATOM 814 C C . GLU A 1 101 ? 4.654 6.691 -20.129 1.00 89.00 101 GLU A C 1
ATOM 816 O O . GLU A 1 101 ? 3.748 7.364 -20.612 1.00 89.00 101 GLU A O 1
ATOM 821 N N . LYS A 1 102 ? 5.174 5.653 -20.798 1.00 86.69 102 LYS A N 1
ATOM 822 C CA . LYS A 1 102 ? 4.794 5.333 -22.185 1.00 86.69 102 LYS A CA 1
ATOM 823 C C . LYS A 1 102 ? 3.528 4.499 -22.301 1.00 86.69 102 LYS A C 1
ATOM 825 O O . LYS A 1 102 ? 2.760 4.706 -23.234 1.00 86.69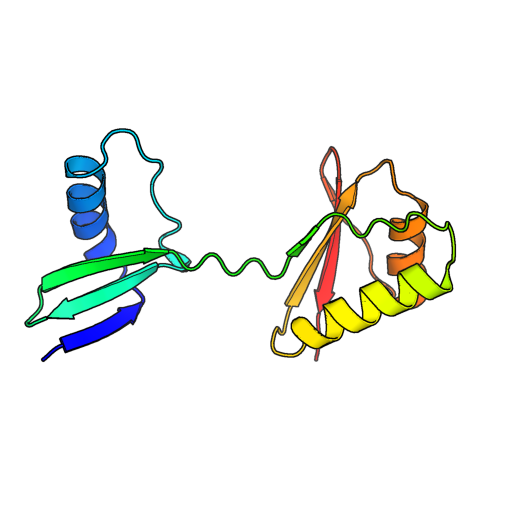 102 LYS A O 1
ATOM 830 N N . HIS A 1 103 ? 3.359 3.512 -21.427 1.00 81.94 103 HIS A N 1
ATOM 831 C CA . HIS A 1 103 ? 2.265 2.551 -21.528 1.00 81.94 103 HIS A CA 1
ATOM 832 C C . HIS A 1 103 ? 0.976 3.100 -20.918 1.00 81.94 103 HIS A C 1
ATOM 834 O O . HIS A 1 103 ? -0.092 2.926 -21.496 1.00 81.94 103 HIS A O 1
ATOM 840 N N . TYR A 1 104 ? 1.090 3.805 -19.791 1.00 80.12 104 TYR A N 1
ATOM 841 C CA . TYR A 1 104 ? -0.055 4.338 -19.054 1.00 80.12 104 TYR A CA 1
ATOM 842 C C . TYR A 1 104 ? -0.196 5.863 -19.156 1.00 80.12 104 TYR A C 1
ATOM 844 O O . TYR A 1 104 ? -1.170 6.414 -18.654 1.00 80.12 104 TYR A O 1
ATOM 852 N N . GLY A 1 105 ? 0.753 6.564 -19.790 1.00 87.56 105 GLY A N 1
ATOM 853 C CA . GLY A 1 105 ? 0.703 8.025 -19.919 1.00 87.56 105 GLY A CA 1
ATOM 854 C C . GLY A 1 105 ? 0.898 8.769 -18.594 1.00 87.56 105 GLY A C 1
ATOM 855 O O . GLY A 1 105 ? 0.505 9.929 -18.486 1.00 87.56 105 GLY A O 1
ATOM 856 N N . LEU A 1 106 ? 1.461 8.110 -17.575 1.00 87.31 106 LEU A N 1
ATOM 857 C CA . LEU A 1 106 ? 1.588 8.679 -16.234 1.00 87.31 106 LEU A CA 1
ATOM 858 C C . LEU A 1 106 ? 2.755 9.665 -16.156 1.00 87.31 106 LEU A C 1
ATOM 860 O O . LEU A 1 106 ? 3.830 9.420 -16.700 1.00 87.31 106 LEU A O 1
ATOM 864 N N . VAL A 1 107 ? 2.568 10.751 -15.407 1.00 88.38 107 V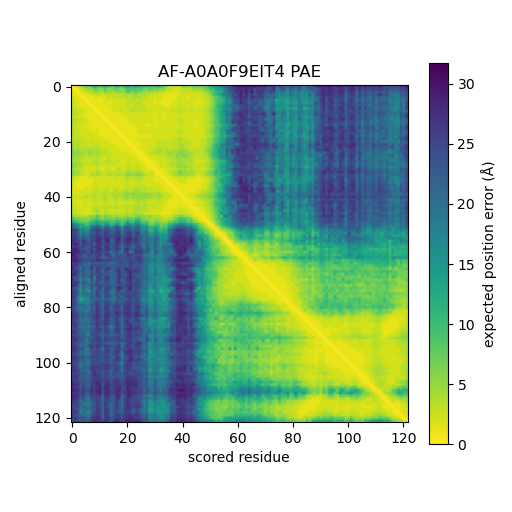AL A N 1
ATOM 865 C CA . VAL A 1 107 ? 3.641 11.683 -15.042 1.00 88.38 107 VAL A CA 1
ATOM 866 C C . VAL A 1 107 ? 4.022 11.396 -13.599 1.00 88.38 107 VAL A C 1
ATOM 868 O O . VAL A 1 107 ? 3.178 11.488 -12.713 1.00 88.38 107 VAL A O 1
ATOM 871 N N . GLY A 1 108 ? 5.272 10.997 -13.370 1.00 84.38 108 GLY A N 1
ATOM 872 C CA . GLY A 1 108 ? 5.736 10.707 -12.017 1.00 84.38 108 GLY A CA 1
ATOM 873 C C . GLY A 1 108 ? 6.263 11.950 -11.304 1.00 84.38 108 GLY A C 1
ATOM 874 O O . GLY A 1 108 ? 6.987 12.747 -11.904 1.00 84.38 108 GLY A O 1
ATOM 875 N N . GLU A 1 109 ? 5.945 12.069 -10.023 1.00 86.25 109 GLU A N 1
ATOM 876 C CA . GLU A 1 109 ? 6.430 13.108 -9.115 1.00 86.25 109 GLU A CA 1
ATOM 877 C C . GLU A 1 109 ? 7.698 12.607 -8.404 1.00 86.25 109 GLU A C 1
ATOM 879 O O . GLU A 1 109 ? 7.753 11.466 -7.939 1.00 86.25 109 GLU A O 1
ATOM 884 N N . GLU A 1 110 ? 8.763 13.415 -8.390 1.00 77.75 110 GLU A N 1
ATOM 885 C CA . GLU A 1 110 ? 10.043 13.021 -7.791 1.00 77.75 110 GLU A CA 1
ATOM 886 C C . GLU A 1 110 ? 10.008 13.181 -6.263 1.00 77.75 110 GLU A C 1
ATOM 888 O O . GLU A 1 110 ? 9.833 14.283 -5.751 1.00 77.75 110 GLU A O 1
ATOM 893 N N . GLU A 1 111 ? 10.247 12.087 -5.538 1.00 72.31 111 GLU A N 1
ATOM 894 C CA . GLU A 1 111 ? 10.368 12.053 -4.079 1.00 72.31 111 GLU A CA 1
ATOM 895 C C . GLU A 1 111 ? 11.608 11.253 -3.676 1.00 72.31 111 GLU A C 1
ATOM 897 O O . GLU A 1 111 ? 11.565 10.031 -3.583 1.00 72.31 111 GLU A O 1
ATOM 902 N N . VAL A 1 112 ? 12.738 11.909 -3.406 1.00 68.25 112 VAL A N 1
ATOM 903 C CA . VAL A 1 112 ? 14.009 11.212 -3.134 1.00 68.25 112 VAL A CA 1
ATOM 904 C C . VAL A 1 112 ? 13.857 10.168 -2.003 1.00 68.25 112 VAL A C 1
ATOM 906 O O . VAL A 1 112 ? 13.497 10.548 -0.888 1.00 68.25 112 VAL A O 1
ATOM 909 N N . PRO A 1 113 ? 14.172 8.867 -2.231 1.00 74.12 113 PRO A N 1
ATOM 910 C CA . PRO A 1 113 ? 14.924 8.294 -3.367 1.00 74.12 113 PRO A CA 1
ATOM 911 C C . PRO A 1 113 ? 14.092 7.607 -4.485 1.00 74.12 113 PRO A C 1
ATOM 913 O O . PRO A 1 113 ? 14.638 6.827 -5.273 1.00 74.12 113 PRO A O 1
ATOM 916 N N . HIS A 1 114 ? 12.790 7.858 -4.563 1.00 77.88 114 HIS A N 1
ATOM 917 C CA . HIS A 1 114 ? 11.838 7.270 -5.507 1.00 77.88 114 HIS A CA 1
ATOM 918 C C . HIS A 1 114 ? 11.179 8.324 -6.420 1.00 77.88 114 HIS A C 1
ATOM 920 O O . HIS A 1 114 ? 11.332 9.532 -6.270 1.00 77.88 114 HIS A O 1
ATOM 926 N N . LYS A 1 115 ? 10.408 7.834 -7.385 1.00 81.88 115 LYS A N 1
ATOM 927 C CA . LYS A 1 115 ? 9.457 8.588 -8.190 1.00 81.88 115 LYS A CA 1
ATOM 928 C C . LYS A 1 115 ? 8.098 7.911 -8.035 1.00 81.88 115 LYS A C 1
ATOM 930 O O . LYS A 1 115 ? 8.005 6.686 -8.173 1.00 81.88 115 LYS A O 1
ATOM 935 N N . ILE A 1 116 ? 7.072 8.687 -7.709 1.00 82.88 116 ILE A N 1
ATOM 936 C CA . ILE A 1 116 ? 5.712 8.195 -7.472 1.00 82.88 116 ILE A CA 1
ATOM 937 C C . ILE A 1 116 ? 4.873 8.457 -8.718 1.00 82.88 116 ILE A C 1
ATOM 939 O O . ILE A 1 116 ? 4.845 9.576 -9.219 1.00 82.88 116 ILE A O 1
ATOM 943 N N . PHE A 1 117 ? 4.189 7.433 -9.227 1.00 84.81 117 PHE A N 1
ATOM 944 C CA . PHE A 1 117 ? 3.256 7.549 -10.349 1.00 84.81 117 PHE A CA 1
ATOM 945 C C . PHE A 1 117 ? 1.849 7.215 -9.873 1.00 84.81 117 PHE A C 1
ATOM 947 O O . PHE A 1 117 ? 1.609 6.108 -9.390 1.00 84.81 117 PHE A O 1
ATOM 954 N N . VAL A 1 118 ? 0.919 8.152 -10.039 1.00 84.38 118 VAL A N 1
ATOM 955 C CA . VAL A 1 118 ? -0.473 7.990 -9.604 1.00 84.38 118 VAL A CA 1
ATOM 956 C C . VAL A 1 118 ? -1.333 7.550 -10.783 1.00 84.38 118 VAL A C 1
ATOM 958 O O . VAL A 1 118 ? -1.489 8.292 -11.750 1.00 84.38 118 VAL A O 1
ATOM 961 N N . MET A 1 119 ? -1.919 6.360 -10.695 1.00 81.50 119 MET A N 1
ATOM 962 C CA . MET A 1 119 ? -2.921 5.873 -11.638 1.00 81.50 119 MET A CA 1
ATOM 963 C C . MET A 1 119 ? -4.316 6.264 -11.151 1.00 81.50 119 MET A C 1
ATOM 965 O O . MET A 1 119 ? -4.700 5.913 -10.036 1.00 81.50 119 MET A O 1
ATOM 969 N N . LYS A 1 120 ? -5.096 6.926 -12.009 1.00 82.12 120 LYS A N 1
ATOM 970 C CA . LYS A 1 120 ? -6.503 7.275 -11.762 1.00 82.12 120 LYS A CA 1
ATOM 971 C C . LYS A 1 120 ? -7.387 6.565 -12.779 1.00 82.12 120 LYS A C 1
ATOM 973 O O . LYS A 1 120 ? -7.046 6.531 -13.959 1.00 82.12 120 LYS A O 1
ATOM 978 N N . ARG A 1 121 ? -8.498 5.985 -12.326 1.00 72.75 121 ARG A N 1
ATOM 979 C CA . ARG A 1 121 ? -9.488 5.318 -13.184 1.00 72.75 121 ARG A CA 1
ATOM 980 C C . ARG A 1 121 ? -10.816 6.073 -13.126 1.00 72.75 121 ARG A C 1
ATOM 982 O O . ARG A 1 121 ? -11.240 6.454 -12.033 1.00 72.75 121 ARG A O 1
ATOM 989 N N . ASP A 1 122 ? -11.424 6.274 -14.294 1.00 68.69 122 ASP A N 1
ATOM 990 C CA . ASP A 1 122 ? -12.744 6.902 -14.465 1.00 68.69 122 ASP A CA 1
ATOM 991 C C . ASP A 1 122 ? -13.897 5.987 -14.015 1.00 68.69 122 ASP A C 1
ATOM 993 O O . ASP A 1 122 ? -13.818 4.756 -14.254 1.00 68.69 122 ASP A O 1
#